Protein AF-A0A2S9FIR6-F1 (afdb_monomer_lite)

pLDDT: mean 95.96, std 3.15, range [80.75, 98.56]

Radius of gyration: 15.9 Å; chains: 1; bounding box: 33×32×44 Å

Structure (mmCIF, N/CA/C/O backbone):
data_AF-A0A2S9FIR6-F1
#
_entry.id   AF-A0A2S9FIR6-F1
#
loop_
_atom_site.group_PDB
_atom_site.id
_atom_site.type_symbol
_atom_site.label_atom_id
_atom_site.label_alt_id
_atom_site.label_comp_id
_atom_site.label_asym_id
_atom_site.label_entity_id
_atom_site.label_seq_id
_atom_site.pdbx_PDB_ins_code
_atom_site.Cartn_x
_atom_site.Cartn_y
_atom_site.Cartn_z
_atom_site.occupancy
_atom_site.B_iso_or_equiv
_atom_site.auth_seq_id
_atom_site.auth_comp_id
_atom_site.auth_asym_id
_atom_site.auth_atom_id
_atom_site.pdbx_PDB_model_num
ATOM 1 N N . MET A 1 1 ? 7.618 0.717 -17.662 1.00 80.75 1 MET A N 1
ATOM 2 C CA . MET A 1 1 ? 6.601 1.780 -17.837 1.00 80.75 1 MET A CA 1
ATOM 3 C C . MET A 1 1 ? 6.820 2.918 -16.847 1.00 80.75 1 MET A C 1
ATOM 5 O O . MET A 1 1 ? 6.984 4.041 -17.300 1.00 80.75 1 MET A O 1
ATOM 9 N N . VAL A 1 2 ? 6.923 2.640 -15.540 1.00 89.56 2 VAL A N 1
ATOM 10 C CA . VAL A 1 2 ? 7.124 3.670 -14.499 1.00 89.56 2 VAL A CA 1
ATOM 11 C C . VAL A 1 2 ? 8.380 4.515 -14.726 1.00 89.56 2 VAL A C 1
ATOM 13 O O . VAL A 1 2 ? 8.308 5.734 -14.651 1.00 89.56 2 VAL A O 1
ATOM 16 N N . ARG A 1 3 ? 9.503 3.911 -15.141 1.00 94.19 3 ARG A N 1
ATOM 17 C CA . ARG A 1 3 ? 10.736 4.660 -15.461 1.00 94.19 3 ARG A CA 1
ATOM 18 C C . ARG A 1 3 ? 10.532 5.794 -16.482 1.00 94.19 3 ARG A C 1
ATOM 20 O O . ARG A 1 3 ? 11.183 6.825 -16.384 1.00 94.19 3 ARG A O 1
ATOM 27 N N . ALA A 1 4 ? 9.623 5.631 -17.449 1.00 96.38 4 ALA A N 1
ATOM 28 C CA . ALA A 1 4 ? 9.327 6.676 -18.436 1.00 96.38 4 ALA A CA 1
ATOM 29 C C . ALA A 1 4 ? 8.532 7.856 -17.841 1.00 96.38 4 ALA A C 1
ATOM 31 O O . ALA A 1 4 ? 8.505 8.928 -18.432 1.00 96.38 4 ALA A O 1
ATOM 32 N N . GLN A 1 5 ? 7.900 7.654 -16.683 1.00 96.69 5 GLN A N 1
ATOM 33 C CA . GLN A 1 5 ? 7.108 8.642 -15.949 1.00 96.69 5 GLN A CA 1
ATOM 34 C C . GLN A 1 5 ? 7.931 9.399 -14.894 1.00 96.69 5 GLN A C 1
ATOM 36 O O . GLN A 1 5 ? 7.424 10.346 -14.297 1.00 96.69 5 GLN A O 1
ATOM 41 N N . ALA A 1 6 ? 9.183 8.994 -14.643 1.00 95.88 6 ALA A N 1
ATOM 42 C CA . ALA A 1 6 ? 9.998 9.516 -13.544 1.00 95.88 6 ALA A CA 1
ATOM 43 C C . ALA A 1 6 ? 10.235 11.032 -13.652 1.00 95.88 6 ALA A C 1
ATOM 45 O O . ALA A 1 6 ? 9.998 11.767 -12.700 1.00 95.88 6 ALA A O 1
ATOM 46 N N . ALA A 1 7 ? 10.620 11.526 -14.835 1.00 97.25 7 ALA A N 1
ATOM 47 C CA . ALA A 1 7 ? 10.893 12.951 -15.037 1.00 97.25 7 ALA A CA 1
ATOM 48 C C . ALA A 1 7 ? 9.653 13.836 -14.823 1.00 97.25 7 ALA A C 1
ATOM 50 O O . ALA A 1 7 ? 9.759 14.926 -14.267 1.00 97.25 7 ALA A O 1
ATOM 51 N N . GLU A 1 8 ? 8.480 13.370 -15.254 1.00 97.94 8 GLU A N 1
ATOM 52 C CA . GLU A 1 8 ? 7.220 14.085 -15.042 1.00 97.94 8 GLU A CA 1
ATOM 53 C C . GLU A 1 8 ? 6.776 14.004 -13.575 1.00 97.94 8 GLU A C 1
ATOM 55 O O . GLU A 1 8 ? 6.345 15.006 -13.010 1.00 97.94 8 GLU A O 1
ATOM 60 N N . SER A 1 9 ? 6.944 12.845 -12.929 1.00 97.44 9 SER A N 1
ATOM 61 C CA . SER A 1 9 ? 6.633 12.678 -11.502 1.00 97.44 9 SER A CA 1
ATOM 62 C C . SER A 1 9 ? 7.467 13.626 -10.634 1.00 97.44 9 SER A C 1
ATOM 64 O O . SER A 1 9 ? 6.937 14.294 -9.745 1.00 97.44 9 SER A O 1
ATOM 66 N N . GLU A 1 10 ? 8.759 13.752 -10.947 1.00 97.56 10 GLU A N 1
ATOM 67 C CA . GLU A 1 10 ? 9.675 14.686 -10.288 1.00 97.56 10 GLU A CA 1
ATOM 68 C C . GLU A 1 10 ? 9.209 16.142 -10.461 1.00 97.56 10 GLU A C 1
ATOM 70 O O . GLU A 1 10 ? 9.099 16.885 -9.485 1.00 97.56 10 GLU A O 1
ATOM 75 N N . GLN A 1 11 ? 8.855 16.547 -11.687 1.00 98.06 11 GLN A N 1
ATOM 76 C CA . GLN A 1 11 ? 8.339 17.895 -11.966 1.00 98.06 11 GLN A CA 1
ATOM 77 C C . GLN A 1 11 ? 7.031 18.184 -11.219 1.00 98.06 11 GLN A C 1
ATOM 79 O O . GLN A 1 11 ? 6.852 19.276 -10.674 1.00 98.06 11 GLN A O 1
ATOM 84 N N . ASN A 1 12 ? 6.133 17.200 -11.153 1.00 97.50 12 ASN A N 1
ATOM 85 C CA . ASN A 1 12 ? 4.847 17.317 -10.473 1.00 97.50 12 ASN A CA 1
ATOM 86 C C . ASN A 1 12 ? 4.974 17.265 -8.943 1.00 97.50 12 ASN A C 1
ATOM 88 O O . ASN A 1 12 ? 4.045 17.668 -8.240 1.00 97.50 12 ASN A O 1
ATOM 92 N N . ARG A 1 13 ? 6.111 16.783 -8.418 1.00 97.38 13 ARG A N 1
ATOM 93 C CA . ARG A 1 13 ? 6.320 16.448 -6.997 1.00 97.38 13 ARG A CA 1
ATOM 94 C C . ARG A 1 13 ? 5.280 15.453 -6.469 1.00 97.38 13 ARG A C 1
ATOM 96 O O . ARG A 1 13 ? 4.885 15.505 -5.306 1.00 97.38 13 ARG A O 1
ATOM 103 N N . THR A 1 14 ? 4.814 14.575 -7.350 1.00 96.38 14 THR A N 1
ATOM 104 C CA . THR A 1 14 ? 3.894 13.470 -7.071 1.00 96.38 14 THR A CA 1
ATOM 105 C C . THR A 1 14 ? 3.924 12.497 -8.248 1.00 96.38 14 THR A C 1
ATOM 107 O O . THR A 1 14 ? 4.252 12.900 -9.365 1.00 96.38 14 THR A O 1
ATOM 110 N N . LEU A 1 15 ? 3.580 11.227 -8.026 1.00 96.75 15 LEU A N 1
ATOM 111 C CA . LEU A 1 15 ? 3.516 10.245 -9.111 1.00 96.75 15 LEU A CA 1
ATOM 112 C C . LEU A 1 15 ? 2.521 10.683 -10.192 1.00 96.75 15 LEU A C 1
ATOM 114 O O . LEU A 1 15 ? 1.446 11.209 -9.888 1.00 96.75 15 LEU A O 1
ATOM 118 N N . THR A 1 16 ? 2.855 10.434 -11.460 1.00 98.00 16 THR A N 1
ATOM 119 C CA . THR A 1 16 ? 1.900 10.682 -12.547 1.00 98.00 16 THR A CA 1
ATOM 120 C C . THR A 1 16 ? 0.659 9.795 -12.395 1.00 98.00 16 THR A C 1
ATOM 122 O O . THR A 1 16 ? 0.767 8.654 -11.927 1.00 98.00 16 THR A O 1
ATOM 125 N N . PRO A 1 17 ? -0.520 10.250 -12.860 1.00 97.12 17 PRO A N 1
ATOM 126 C CA . PRO A 1 17 ? -1.715 9.411 -12.893 1.00 97.12 17 PRO A CA 1
ATOM 127 C C . PRO A 1 17 ? -1.472 8.075 -13.604 1.00 97.12 17 PRO A C 1
ATOM 129 O O . PRO A 1 17 ? -1.907 7.038 -13.126 1.00 97.12 17 PRO A O 1
ATOM 132 N N . ALA A 1 18 ? -0.694 8.068 -14.691 1.00 97.12 18 ALA A N 1
ATOM 133 C CA . ALA A 1 18 ? -0.366 6.842 -15.415 1.00 97.12 18 ALA A CA 1
ATOM 134 C C . ALA A 1 18 ? 0.439 5.835 -14.571 1.00 97.12 18 ALA A C 1
ATOM 136 O O . ALA A 1 18 ? 0.227 4.630 -14.695 1.00 97.12 18 ALA A O 1
ATOM 137 N N . ALA A 1 19 ? 1.349 6.300 -13.707 1.00 96.88 19 ALA A N 1
ATOM 138 C CA . ALA A 1 19 ? 2.074 5.424 -12.789 1.00 96.88 19 ALA A CA 1
ATOM 139 C C . ALA A 1 19 ? 1.150 4.848 -11.702 1.00 96.88 19 ALA A C 1
ATOM 141 O O . ALA A 1 19 ? 1.256 3.668 -11.379 1.00 96.88 19 ALA A O 1
ATOM 142 N N . VAL A 1 20 ? 0.212 5.644 -11.182 1.00 97.00 20 VAL A N 1
ATOM 143 C CA . VAL A 1 20 ? -0.778 5.179 -10.1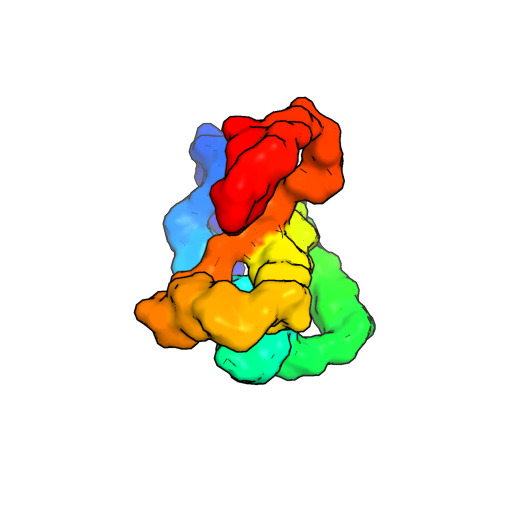95 1.00 97.00 20 VAL A CA 1
ATOM 144 C C . VAL A 1 20 ? -1.746 4.167 -10.818 1.00 97.00 20 VAL A C 1
ATOM 146 O O . VAL A 1 20 ? -1.951 3.090 -10.262 1.00 97.00 20 VAL A O 1
ATOM 149 N N . GLU A 1 21 ? -2.275 4.445 -12.009 1.00 97.06 21 GLU A N 1
ATOM 150 C CA . GLU A 1 21 ? -3.142 3.516 -12.747 1.00 97.06 21 GLU A CA 1
ATOM 151 C C . GLU A 1 21 ? -2.428 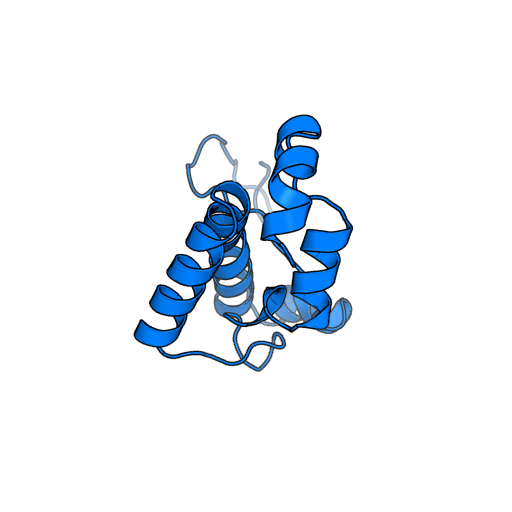2.203 -13.091 1.00 97.06 21 GLU A C 1
ATOM 153 O O . GLU A 1 21 ? -3.026 1.127 -13.065 1.00 97.06 21 GLU A O 1
ATOM 158 N N . ALA A 1 22 ? -1.122 2.252 -13.358 1.00 96.62 22 ALA A N 1
ATOM 159 C CA . ALA A 1 22 ? -0.319 1.050 -13.542 1.00 96.62 22 ALA A CA 1
ATOM 160 C C . ALA A 1 22 ? -0.283 0.165 -12.290 1.00 96.62 22 ALA A C 1
ATOM 162 O O . ALA A 1 22 ? -0.324 -1.060 -12.401 1.00 96.62 22 ALA A O 1
ATOM 163 N N . MET A 1 23 ? -0.209 0.762 -11.098 1.00 96.75 23 MET A N 1
ATOM 164 C CA . MET A 1 23 ? -0.236 0.008 -9.843 1.00 96.75 23 MET A CA 1
ATOM 165 C C . MET A 1 23 ? -1.587 -0.668 -9.625 1.00 96.75 23 MET A C 1
ATOM 167 O O . MET A 1 23 ? -1.626 -1.822 -9.207 1.00 96.75 23 MET A O 1
ATOM 171 N N . TRP A 1 24 ? -2.684 0.031 -9.920 1.00 97.44 24 TRP A N 1
ATOM 172 C CA . TRP A 1 24 ? -4.030 -0.527 -9.803 1.00 97.44 24 TRP A CA 1
ATOM 173 C C . TRP A 1 24 ? -4.271 -1.647 -10.809 1.00 97.44 24 TRP A C 1
ATOM 175 O O . TRP A 1 24 ? -4.618 -2.761 -10.427 1.00 97.44 24 TRP A O 1
ATOM 185 N N . SER A 1 25 ? -4.013 -1.384 -12.089 1.00 96.94 25 SER A N 1
ATOM 186 C CA 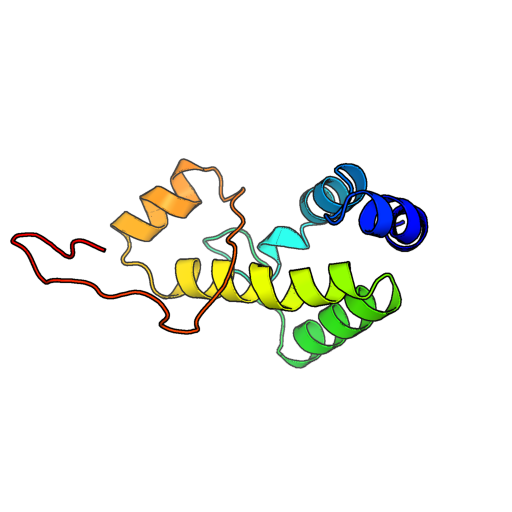. SER A 1 25 ? -4.250 -2.349 -13.170 1.00 96.94 25 SER A CA 1
ATOM 187 C C . SER A 1 25 ? -3.364 -3.597 -13.096 1.00 96.94 25 SER A C 1
ATOM 189 O O . SER A 1 25 ? -3.762 -4.648 -13.593 1.00 96.94 25 SER A O 1
ATOM 191 N N . SER A 1 26 ? -2.187 -3.512 -12.465 1.00 96.50 26 SER A N 1
ATOM 192 C CA . SER A 1 26 ? -1.317 -4.672 -12.215 1.00 96.50 26 SER A CA 1
ATOM 193 C C . SER A 1 26 ? -1.629 -5.422 -10.917 1.00 96.50 26 SER A C 1
ATOM 195 O O . SER A 1 26 ? -1.055 -6.483 -10.688 1.00 96.50 26 SER A O 1
ATOM 197 N N . GLY A 1 27 ? -2.497 -4.881 -10.054 1.00 96.56 27 GLY A N 1
ATOM 198 C CA . GLY A 1 27 ? -2.754 -5.408 -8.710 1.00 96.56 27 GLY A CA 1
ATOM 199 C C . GLY A 1 27 ? -1.657 -5.093 -7.685 1.00 96.56 27 GLY A C 1
ATOM 200 O O . GLY A 1 27 ? -1.791 -5.450 -6.517 1.00 96.56 27 GLY A O 1
ATOM 201 N N . LEU A 1 28 ? -0.589 -4.386 -8.073 1.00 97.06 28 LEU A N 1
ATOM 202 C CA . LEU A 1 28 ? 0.505 -4.026 -7.168 1.00 97.06 28 LEU A CA 1
ATOM 203 C C . LEU A 1 28 ? 0.028 -3.179 -5.980 1.00 97.06 28 LEU A C 1
ATOM 205 O O . LEU A 1 28 ? 0.555 -3.322 -4.880 1.00 97.06 28 LEU A O 1
ATOM 209 N N . MET A 1 29 ? -0.973 -2.316 -6.181 1.00 97.19 29 MET A N 1
ATOM 210 C CA . MET A 1 29 ? -1.457 -1.414 -5.129 1.00 97.19 29 MET A CA 1
ATOM 211 C C . MET A 1 29 ? -2.019 -2.154 -3.903 1.00 97.19 29 MET A C 1
ATOM 213 O O . MET A 1 29 ? -1.891 -1.657 -2.787 1.00 97.19 29 MET A O 1
ATOM 217 N N . SER A 1 30 ? -2.615 -3.334 -4.097 1.00 97.00 30 SER A N 1
ATOM 218 C CA . SER A 1 30 ? -3.188 -4.155 -3.023 1.00 97.00 30 SER A CA 1
ATOM 219 C C . SER A 1 30 ? -2.362 -5.399 -2.706 1.00 97.00 30 SER A C 1
ATOM 221 O O . SER A 1 30 ? -2.724 -6.132 -1.791 1.00 97.00 30 SER A O 1
ATOM 223 N N . ALA A 1 31 ? -1.262 -5.650 -3.424 1.00 96.94 31 ALA A N 1
ATOM 224 C CA . ALA A 1 31 ? -0.562 -6.935 -3.420 1.00 96.94 31 ALA A CA 1
ATOM 225 C C . ALA A 1 31 ? -0.215 -7.451 -2.014 1.00 96.94 31 ALA A C 1
ATOM 227 O O . ALA A 1 31 ? -0.296 -8.650 -1.762 1.00 96.94 31 ALA A O 1
ATOM 228 N N . PHE A 1 32 ? 0.143 -6.559 -1.089 1.00 96.69 32 PHE A N 1
ATOM 229 C CA . PHE A 1 32 ? 0.584 -6.945 0.255 1.00 96.69 32 PHE A CA 1
ATOM 230 C C . PHE A 1 32 ? -0.553 -7.056 1.270 1.00 96.69 32 PHE A C 1
ATOM 232 O O . PHE A 1 32 ? -0.308 -7.478 2.394 1.00 96.69 32 PHE A O 1
ATOM 239 N N . ASN A 1 33 ? -1.780 -6.687 0.905 1.00 97.75 33 ASN A N 1
ATOM 240 C CA . ASN A 1 33 ? -2.929 -6.838 1.788 1.00 97.75 33 ASN A CA 1
ATOM 241 C C . ASN A 1 33 ? -3.255 -8.331 2.020 1.00 97.75 33 ASN A C 1
ATOM 243 O O . ASN A 1 33 ? -2.884 -9.184 1.206 1.00 97.75 33 ASN A O 1
ATOM 247 N N . PRO A 1 34 ? -4.008 -8.659 3.084 1.00 97.75 34 PRO A N 1
ATOM 248 C CA . PRO A 1 34 ? -4.634 -9.970 3.222 1.00 97.75 34 PRO A CA 1
ATOM 249 C C . PRO A 1 34 ? -5.547 -10.297 2.033 1.00 97.75 34 PRO A C 1
ATOM 251 O O . PRO A 1 34 ? -6.104 -9.388 1.403 1.00 97.75 34 PRO A O 1
ATOM 254 N N . VAL A 1 35 ? -5.795 -11.586 1.774 1.00 97.94 35 VAL A N 1
ATOM 255 C CA . VAL A 1 35 ? -6.688 -12.025 0.677 1.00 97.94 35 VAL A CA 1
ATOM 256 C C . VAL A 1 35 ? -8.085 -11.405 0.803 1.00 97.94 35 VAL A C 1
ATOM 258 O O . VAL A 1 35 ? -8.672 -10.979 -0.192 1.00 97.94 35 VAL A O 1
ATOM 261 N N . ALA A 1 36 ? -8.603 -11.272 2.029 1.00 97.50 36 ALA A N 1
ATOM 262 C CA . ALA A 1 36 ? -9.900 -10.641 2.290 1.00 97.50 36 ALA A CA 1
ATOM 263 C C . ALA A 1 36 ? -9.974 -9.175 1.807 1.00 97.50 36 ALA A C 1
ATOM 265 O O . ALA A 1 36 ? -11.048 -8.703 1.435 1.00 97.50 36 ALA A O 1
ATOM 266 N N . ALA A 1 37 ? -8.838 -8.470 1.771 1.00 97.94 37 ALA A N 1
ATOM 267 C CA . ALA A 1 37 ? -8.698 -7.094 1.290 1.00 97.94 37 ALA A CA 1
ATOM 268 C C . ALA A 1 37 ? -8.116 -7.017 -0.138 1.00 97.94 37 ALA A C 1
ATOM 270 O O . ALA A 1 37 ? -7.591 -5.979 -0.543 1.00 97.94 37 ALA A O 1
ATOM 271 N N . GLY A 1 38 ? -8.205 -8.107 -0.909 1.00 96.62 38 GLY A N 1
ATOM 272 C CA . GLY A 1 38 ? -7.823 -8.141 -2.323 1.00 96.62 38 GLY A CA 1
ATOM 273 C C . GLY A 1 38 ? -6.316 -8.202 -2.588 1.00 96.62 38 GLY A C 1
ATOM 274 O O . GLY A 1 38 ? -5.886 -7.821 -3.678 1.00 96.62 38 GLY A O 1
ATOM 275 N N . GLY A 1 39 ? -5.516 -8.630 -1.609 1.00 97.38 39 GLY A N 1
ATOM 276 C CA . GLY A 1 39 ? -4.090 -8.885 -1.807 1.00 97.38 39 GLY A CA 1
ATOM 277 C C . GLY A 1 39 ? -3.766 -10.345 -2.112 1.00 97.38 39 GLY A C 1
ATOM 278 O O . GLY A 1 39 ? -4.659 -11.175 -2.295 1.00 97.38 39 GLY A O 1
ATOM 279 N N . VAL A 1 40 ? -2.467 -10.641 -2.201 1.00 97.25 40 VAL A N 1
ATOM 280 C CA . VAL A 1 40 ? -1.949 -11.964 -2.595 1.00 97.25 40 VAL A CA 1
ATOM 281 C C . VAL A 1 40 ? -1.062 -12.614 -1.533 1.00 97.25 40 VAL A C 1
ATOM 283 O O . VAL A 1 40 ? -0.548 -13.700 -1.775 1.00 97.25 40 VAL A O 1
ATOM 286 N N . GLU A 1 41 ? -0.899 -11.964 -0.374 1.00 95.56 41 GLU A N 1
ATOM 287 C CA . GLU A 1 41 ? -0.130 -12.464 0.779 1.00 95.56 41 GLU A CA 1
ATOM 288 C C . GLU A 1 41 ? 1.264 -13.007 0.396 1.00 95.56 41 GLU A C 1
ATOM 290 O O . GLU A 1 41 ? 1.574 -14.174 0.657 1.00 95.56 41 GLU A O 1
ATOM 295 N N . PRO A 1 42 ? 2.122 -12.184 -0.244 1.00 96.44 42 PRO A N 1
ATOM 296 C CA . PRO A 1 42 ? 3.435 -12.635 -0.679 1.00 96.44 42 PRO A CA 1
ATOM 297 C C . PRO A 1 42 ? 4.322 -13.006 0.508 1.00 96.44 42 PRO A C 1
ATOM 299 O O . PRO A 1 42 ? 4.195 -12.491 1.623 1.00 96.44 42 PRO A O 1
ATOM 302 N N . THR A 1 43 ? 5.294 -13.869 0.246 1.00 97.12 43 THR A N 1
ATOM 303 C CA . THR A 1 43 ? 6.357 -14.156 1.200 1.00 97.12 43 THR A CA 1
ATOM 304 C C . THR A 1 43 ? 7.229 -12.920 1.427 1.00 97.12 43 THR A C 1
ATOM 306 O O . THR A 1 43 ? 7.349 -12.036 0.578 1.00 97.12 43 THR A O 1
ATOM 309 N N . PHE A 1 44 ? 7.903 -12.861 2.576 1.00 95.69 44 PHE A N 1
ATOM 310 C CA . PHE A 1 44 ? 8.781 -11.734 2.888 1.00 95.69 44 PHE A CA 1
ATOM 311 C C . PHE A 1 44 ? 9.883 -11.491 1.829 1.00 95.69 44 PHE A C 1
ATOM 313 O O . PHE A 1 44 ? 10.085 -10.334 1.465 1.00 95.69 44 PHE A O 1
ATOM 320 N N . PRO A 1 45 ? 10.564 -12.517 1.269 1.00 98.12 45 PRO A N 1
ATOM 321 C CA . PRO A 1 45 ? 11.487 -12.310 0.151 1.00 98.12 45 PRO A CA 1
ATOM 322 C C . PRO A 1 45 ? 10.833 -11.656 -1.074 1.00 98.12 45 PRO A C 1
ATOM 324 O O . PRO A 1 45 ? 11.380 -10.688 -1.592 1.00 98.12 45 PRO A O 1
ATOM 327 N N . GLU A 1 46 ? 9.646 -12.111 -1.487 1.00 97.44 46 GLU A N 1
ATOM 328 C CA . GLU A 1 46 ? 8.912 -11.530 -2.623 1.00 97.44 46 GLU A CA 1
ATOM 329 C C . GLU A 1 46 ? 8.537 -10.063 -2.365 1.00 97.44 46 GLU A C 1
ATOM 331 O O . GLU A 1 46 ? 8.607 -9.235 -3.275 1.00 97.44 46 GLU A O 1
ATOM 336 N N . MET A 1 47 ? 8.199 -9.707 -1.119 1.00 96.19 47 MET A N 1
ATOM 337 C CA . MET A 1 47 ? 7.969 -8.309 -0.736 1.00 96.19 47 MET A CA 1
ATOM 338 C C . MET A 1 47 ? 9.229 -7.454 -0.918 1.00 96.19 47 MET A C 1
ATOM 340 O O . MET A 1 47 ? 9.164 -6.372 -1.505 1.00 96.19 47 MET A O 1
ATOM 344 N N . ILE A 1 48 ? 10.381 -7.939 -0.438 1.00 96.94 48 ILE A N 1
ATOM 345 C CA . ILE A 1 48 ? 11.666 -7.236 -0.565 1.00 96.94 48 ILE A CA 1
ATOM 346 C C . ILE A 1 48 ? 12.055 -7.071 -2.037 1.00 96.94 48 ILE A C 1
ATOM 348 O O . ILE A 1 48 ? 12.408 -5.967 -2.451 1.00 96.94 48 ILE A O 1
ATOM 352 N N . GLU A 1 49 ? 11.961 -8.135 -2.834 1.00 98.06 49 GLU A N 1
ATOM 353 C CA . GLU A 1 49 ? 12.254 -8.098 -4.271 1.00 98.06 49 GLU A CA 1
ATOM 354 C C . GLU A 1 49 ? 11.336 -7.117 -5.008 1.00 98.06 49 GLU A C 1
ATOM 356 O O . GLU A 1 49 ? 11.807 -6.320 -5.820 1.00 98.06 49 GLU A O 1
ATOM 361 N N . THR A 1 50 ? 10.047 -7.092 -4.656 1.00 97.19 50 THR A N 1
ATOM 362 C CA . THR A 1 50 ? 9.084 -6.131 -5.206 1.00 97.19 50 THR A CA 1
ATOM 363 C C . THR A 1 50 ? 9.510 -4.691 -4.918 1.00 97.19 50 THR A C 1
ATOM 365 O O . THR A 1 50 ? 9.568 -3.879 -5.840 1.00 97.19 50 THR A O 1
ATOM 368 N N . TRP A 1 51 ? 9.867 -4.351 -3.674 1.00 97.06 51 TRP A N 1
ATOM 369 C CA . TRP A 1 51 ? 10.327 -2.995 -3.346 1.00 97.06 51 TRP A CA 1
ATOM 370 C C . TRP A 1 51 ? 11.634 -2.616 -4.041 1.00 97.06 51 TRP A C 1
ATOM 372 O O . TRP A 1 51 ? 11.771 -1.471 -4.478 1.00 97.06 51 TRP A O 1
ATOM 382 N N . ILE A 1 52 ? 12.579 -3.553 -4.170 1.00 97.44 52 ILE A N 1
ATOM 383 C CA . ILE A 1 52 ? 13.823 -3.331 -4.917 1.00 97.44 52 ILE A CA 1
ATOM 384 C C . ILE A 1 52 ? 13.499 -2.991 -6.374 1.00 97.44 52 ILE A C 1
ATOM 386 O O . ILE A 1 52 ? 13.999 -1.991 -6.890 1.00 97.44 52 ILE A O 1
ATOM 390 N N . GLU A 1 53 ? 12.622 -3.760 -7.021 1.00 97.00 53 GLU A N 1
ATOM 391 C CA . GLU A 1 53 ? 12.239 -3.508 -8.412 1.00 97.00 53 GLU A CA 1
ATOM 392 C C . GLU A 1 53 ? 11.451 -2.208 -8.597 1.00 97.00 53 GLU A C 1
ATOM 394 O O . GLU A 1 53 ? 11.617 -1.506 -9.600 1.00 97.00 53 GLU A O 1
ATOM 399 N N . MET A 1 54 ? 10.620 -1.830 -7.624 1.00 97.56 54 MET A N 1
ATOM 400 C CA . MET A 1 54 ? 9.974 -0.518 -7.623 1.00 97.56 54 MET A CA 1
ATOM 401 C C . MET A 1 54 ? 11.023 0.601 -7.559 1.00 97.56 54 MET A C 1
ATOM 403 O O . MET A 1 54 ? 11.040 1.481 -8.422 1.00 97.56 54 MET A O 1
ATOM 407 N N . ALA A 1 55 ? 11.945 0.536 -6.595 1.00 97.44 55 ALA A N 1
ATOM 408 C CA . ALA A 1 55 ? 12.989 1.543 -6.406 1.00 97.44 55 ALA A CA 1
ATOM 409 C C . ALA A 1 55 ? 13.960 1.635 -7.598 1.00 97.44 55 ALA A C 1
ATOM 411 O O . ALA A 1 55 ? 14.450 2.719 -7.916 1.00 97.44 55 ALA A O 1
ATOM 412 N N . TRP A 1 56 ? 14.217 0.522 -8.293 1.00 96.94 56 TRP A N 1
ATOM 413 C CA . TRP A 1 56 ? 15.059 0.495 -9.491 1.00 96.94 56 TRP A CA 1
ATOM 414 C C . TRP A 1 56 ? 14.424 1.197 -10.699 1.00 96.94 56 TRP A C 1
ATOM 416 O O . TRP A 1 56 ? 15.116 1.652 -11.621 1.00 96.94 56 TRP A O 1
ATOM 426 N N . GLN A 1 57 ? 13.094 1.272 -10.737 1.00 95.88 57 GLN A N 1
ATOM 427 C CA . GLN A 1 57 ? 12.375 1.994 -11.782 1.00 95.88 57 GLN A CA 1
ATOM 428 C C . GLN A 1 57 ? 12.320 3.492 -11.508 1.00 95.88 57 GLN A C 1
ATOM 430 O O . GLN A 1 57 ? 12.541 4.265 -12.442 1.00 95.88 57 GLN A O 1
ATOM 435 N N . ASP A 1 58 ? 12.027 3.869 -10.266 1.00 97.31 58 ASP A N 1
ATOM 436 C CA . ASP A 1 58 ? 12.004 5.244 -9.784 1.00 97.31 58 ASP A CA 1
ATOM 437 C C . ASP A 1 58 ? 12.062 5.268 -8.244 1.00 97.31 58 ASP A C 1
ATOM 439 O O . ASP A 1 58 ? 11.389 4.486 -7.569 1.00 97.31 58 ASP A O 1
ATOM 443 N N . GLY A 1 59 ? 12.852 6.180 -7.673 1.00 96.25 59 GLY A N 1
ATOM 444 C CA . GLY A 1 59 ? 13.042 6.248 -6.222 1.00 96.25 59 GLY A CA 1
ATOM 445 C C . GLY A 1 59 ? 11.768 6.634 -5.465 1.00 96.25 59 GLY A C 1
ATOM 446 O O . GLY A 1 59 ? 11.481 6.063 -4.412 1.00 96.25 59 GLY A O 1
ATOM 447 N N . SER A 1 60 ? 10.972 7.560 -6.012 1.00 95.69 60 SER A N 1
ATOM 448 C CA . SER A 1 60 ? 9.709 7.985 -5.397 1.00 95.69 60 SER A CA 1
ATOM 449 C C . SER A 1 60 ? 8.654 6.880 -5.468 1.00 95.69 60 SER A C 1
ATOM 451 O O . SER A 1 60 ? 7.926 6.656 -4.502 1.00 95.69 60 SER A O 1
ATOM 453 N N . PHE A 1 61 ? 8.641 6.111 -6.557 1.00 97.06 61 PHE A N 1
ATOM 454 C CA . PHE A 1 61 ? 7.809 4.924 -6.700 1.00 97.06 61 PHE A CA 1
ATOM 455 C C . PHE A 1 61 ? 8.174 3.841 -5.679 1.00 97.06 61 PHE A C 1
ATOM 457 O O . PHE A 1 61 ? 7.290 3.331 -4.992 1.00 97.06 61 PHE A O 1
ATOM 464 N N . GLY A 1 62 ? 9.467 3.546 -5.503 1.00 96.69 62 GLY A N 1
ATOM 465 C CA . GLY A 1 62 ? 9.941 2.665 -4.430 1.00 96.69 62 GLY A CA 1
ATOM 466 C C . GLY A 1 62 ? 9.507 3.138 -3.039 1.00 96.69 62 GLY A C 1
ATOM 467 O O . GLY A 1 62 ? 9.046 2.337 -2.225 1.00 96.69 62 GLY A O 1
ATOM 468 N N . TRP A 1 63 ? 9.572 4.448 -2.784 1.00 95.69 63 TRP A N 1
ATOM 469 C CA . TRP A 1 63 ? 9.120 5.037 -1.522 1.00 95.69 63 TRP A CA 1
ATOM 470 C C . TRP A 1 63 ? 7.608 4.899 -1.303 1.00 95.69 63 TRP A C 1
ATOM 472 O O . TRP A 1 63 ? 7.187 4.537 -0.206 1.00 95.69 63 TRP A O 1
ATOM 482 N N . VAL A 1 64 ? 6.786 5.106 -2.339 1.00 94.88 64 VAL A N 1
ATOM 483 C CA . VAL A 1 64 ? 5.340 4.814 -2.293 1.00 94.88 64 VAL A CA 1
ATOM 484 C C . VAL A 1 64 ? 5.094 3.341 -1.966 1.00 94.88 64 VAL A C 1
ATOM 486 O O . VAL A 1 64 ? 4.200 3.031 -1.183 1.00 94.88 64 VAL A O 1
ATOM 489 N N . GLY A 1 65 ? 5.935 2.438 -2.478 1.00 94.19 65 GLY A N 1
ATOM 490 C CA . GLY A 1 65 ? 5.940 1.026 -2.103 1.00 94.19 65 GLY A CA 1
ATOM 491 C C . GLY A 1 65 ? 5.998 0.802 -0.592 1.00 94.19 65 GLY A C 1
ATOM 492 O O . GLY A 1 65 ? 5.229 0.006 -0.062 1.00 94.19 65 GLY A O 1
ATOM 493 N N . ILE A 1 66 ? 6.885 1.505 0.111 1.00 91.81 66 ILE A N 1
ATOM 494 C CA . ILE A 1 66 ? 7.074 1.358 1.564 1.00 91.81 66 ILE A CA 1
ATOM 495 C C . ILE A 1 66 ? 6.031 2.159 2.356 1.00 91.81 66 ILE A C 1
ATOM 497 O O . ILE A 1 66 ? 5.628 1.744 3.440 1.00 91.81 66 ILE A O 1
ATOM 501 N N . ALA A 1 67 ? 5.580 3.302 1.842 1.00 93.88 67 ALA A N 1
ATOM 502 C CA . ALA A 1 67 ? 4.634 4.159 2.548 1.00 93.88 67 ALA A CA 1
ATOM 503 C C . ALA A 1 67 ? 3.188 3.650 2.454 1.00 93.88 67 ALA A C 1
ATOM 505 O O . ALA A 1 67 ? 2.463 3.700 3.448 1.00 93.88 67 ALA A O 1
ATOM 506 N N . ASN A 1 68 ? 2.754 3.165 1.288 1.00 95.44 68 ASN A N 1
ATOM 507 C CA . ASN A 1 68 ? 1.347 2.850 1.045 1.00 95.44 68 ASN A CA 1
ATOM 508 C C . ASN A 1 68 ? 1.001 1.383 1.302 1.00 95.44 68 ASN A C 1
ATOM 510 O O . ASN A 1 68 ? 0.036 1.110 2.014 1.00 95.44 68 ASN A O 1
ATOM 514 N N . LEU A 1 69 ? 1.785 0.445 0.758 1.00 95.56 69 LEU A N 1
ATOM 515 C CA . LEU A 1 69 ? 1.441 -0.983 0.781 1.00 95.56 69 LEU A CA 1
ATOM 516 C C . LEU A 1 69 ? 1.434 -1.540 2.222 1.00 95.56 69 LEU A C 1
ATOM 518 O O . LEU A 1 69 ? 0.449 -2.168 2.607 1.00 95.56 69 LEU A O 1
ATOM 522 N N . PRO A 1 70 ? 2.441 -1.269 3.083 1.00 94.31 70 PRO A N 1
ATOM 523 C CA . PRO A 1 70 ? 2.367 -1.632 4.500 1.00 94.31 70 PRO A CA 1
ATOM 524 C C . PRO A 1 70 ? 1.227 -0.958 5.260 1.00 94.31 70 PRO A C 1
ATOM 526 O O . PRO A 1 70 ? 0.705 -1.536 6.209 1.00 94.31 70 PRO A O 1
ATOM 529 N N . SER A 1 71 ? 0.839 0.258 4.873 1.00 96.06 71 SER A N 1
ATOM 530 C CA . SER A 1 71 ? -0.201 1.013 5.578 1.00 96.06 71 SER A CA 1
ATOM 531 C C . SER A 1 71 ? -1.585 0.445 5.315 1.00 96.06 71 SER A C 1
ATOM 533 O O . SER A 1 71 ? -2.343 0.231 6.261 1.00 96.06 71 SER A O 1
ATOM 535 N N . SER A 1 72 ? -1.895 0.127 4.054 1.00 96.75 72 SER A N 1
ATOM 536 C CA . SER A 1 72 ? -3.123 -0.593 3.720 1.00 96.75 72 SER A CA 1
ATOM 537 C C . SER A 1 72 ? -3.130 -1.989 4.338 1.00 96.75 72 SER A C 1
ATOM 539 O O . SER A 1 72 ? -4.150 -2.378 4.899 1.00 96.75 72 SER A O 1
ATOM 541 N N . PHE A 1 73 ? -1.996 -2.701 4.330 1.00 96.00 73 PHE A N 1
ATOM 542 C CA . PHE A 1 73 ? -1.868 -4.004 4.986 1.00 96.00 73 PHE A CA 1
ATOM 543 C C . PHE A 1 73 ? -2.169 -3.912 6.487 1.00 96.00 73 PHE A C 1
ATOM 545 O O . PHE A 1 73 ? -2.958 -4.701 7.007 1.00 96.00 73 PHE A O 1
ATOM 552 N N . ALA A 1 74 ? -1.583 -2.935 7.184 1.00 96.00 74 ALA A N 1
ATOM 553 C CA . ALA A 1 74 ? -1.785 -2.750 8.616 1.00 96.00 74 ALA A CA 1
ATOM 554 C C . ALA A 1 74 ? -3.252 -2.436 8.934 1.00 96.00 74 ALA A C 1
ATOM 556 O O . ALA A 1 74 ? -3.832 -3.053 9.824 1.00 96.00 74 ALA A O 1
ATOM 557 N N . ALA A 1 75 ? -3.882 -1.534 8.179 1.00 96.94 75 ALA A N 1
ATOM 558 C CA . ALA A 1 75 ? -5.301 -1.243 8.352 1.00 96.94 75 ALA A CA 1
ATOM 559 C C . ALA A 1 75 ? -6.182 -2.470 8.070 1.00 96.94 75 ALA A C 1
ATOM 561 O O . ALA A 1 75 ? -7.055 -2.787 8.871 1.00 96.94 75 ALA A O 1
ATOM 562 N N . ALA A 1 76 ? -5.917 -3.200 6.984 1.00 97.31 76 ALA A N 1
ATOM 563 C CA . ALA A 1 76 ? -6.654 -4.412 6.625 1.00 97.31 76 ALA A CA 1
ATOM 564 C C . ALA A 1 76 ? -6.496 -5.542 7.655 1.00 97.31 76 ALA A C 1
ATOM 566 O O . ALA A 1 76 ? -7.368 -6.396 7.764 1.00 97.31 76 ALA A O 1
ATOM 567 N N . THR A 1 77 ? -5.385 -5.563 8.391 1.00 97.31 77 THR A N 1
ATOM 568 C CA . THR A 1 77 ? -5.075 -6.620 9.363 1.00 97.31 77 THR A CA 1
ATOM 569 C C . THR A 1 77 ? -5.595 -6.300 10.762 1.00 97.31 77 THR A C 1
ATOM 571 O O . THR A 1 77 ? -5.990 -7.208 11.489 1.00 97.31 77 THR A O 1
ATOM 574 N N . TYR A 1 78 ? -5.556 -5.027 11.169 1.00 97.00 78 TYR A N 1
ATOM 575 C CA . TYR A 1 78 ? -5.766 -4.639 12.568 1.00 97.00 78 TYR A CA 1
ATOM 576 C C . TYR A 1 78 ? -7.080 -3.909 12.845 1.00 97.00 78 TYR A C 1
ATOM 578 O O . TYR A 1 78 ? -7.428 -3.740 14.016 1.00 97.00 78 TYR A O 1
ATOM 586 N N . LEU A 1 79 ? -7.813 -3.464 11.820 1.00 97.75 79 LEU A N 1
ATOM 587 C CA . LEU A 1 79 ? -9.158 -2.935 12.038 1.00 97.75 79 LEU A CA 1
ATOM 588 C C . LEU A 1 79 ? -10.094 -4.053 12.538 1.00 97.75 79 LEU A C 1
ATOM 590 O O . LEU A 1 79 ? -10.017 -5.174 12.036 1.00 97.75 79 LEU A O 1
ATOM 594 N N . PRO A 1 80 ? -11.002 -3.763 13.490 1.00 97.75 80 PRO A N 1
ATOM 595 C CA . PRO A 1 80 ? -12.118 -4.657 13.798 1.00 97.75 80 PRO A CA 1
ATOM 596 C C . PRO A 1 80 ? -12.992 -4.902 12.561 1.00 97.75 80 PRO A C 1
ATOM 598 O O . PRO A 1 80 ? -13.025 -4.052 11.672 1.00 97.75 80 PRO A O 1
ATOM 601 N N . ASP A 1 81 ? -13.757 -5.997 12.545 1.00 98.19 81 ASP A N 1
ATOM 602 C CA . ASP A 1 81 ? -14.587 -6.416 11.401 1.00 98.19 81 ASP A CA 1
ATOM 603 C C . ASP A 1 81 ? -15.451 -5.286 10.817 1.00 98.19 81 ASP A C 1
ATOM 605 O O . ASP A 1 81 ? -15.456 -5.085 9.603 1.00 98.19 81 ASP A O 1
ATOM 609 N N . ASP A 1 82 ? -16.123 -4.499 11.665 1.00 98.19 82 ASP A N 1
ATOM 610 C CA . ASP A 1 82 ? -16.952 -3.372 11.215 1.00 98.19 82 ASP A CA 1
ATOM 611 C C . ASP A 1 82 ? -16.115 -2.294 10.504 1.00 98.19 82 ASP A C 1
ATOM 613 O O . ASP A 1 82 ? -16.501 -1.797 9.446 1.00 98.19 82 ASP A O 1
ATOM 617 N N . GLY A 1 83 ? -14.930 -1.977 11.037 1.00 98.00 83 GLY A N 1
ATOM 618 C CA . GLY A 1 83 ? -14.004 -1.019 10.429 1.00 98.00 83 GLY A CA 1
ATOM 619 C C . GLY A 1 83 ? -13.362 -1.556 9.149 1.00 98.00 83 GLY A C 1
ATOM 620 O O . GLY A 1 83 ? -13.191 -0.818 8.180 1.00 98.00 83 GLY A O 1
ATOM 621 N N . PHE A 1 84 ? -13.049 -2.853 9.102 1.00 98.56 84 PHE A N 1
ATOM 622 C CA . PHE A 1 84 ? -12.593 -3.514 7.884 1.00 98.56 84 PHE A CA 1
ATOM 623 C C . PHE A 1 84 ? -13.669 -3.455 6.793 1.00 98.56 84 PHE A C 1
ATOM 625 O O . PHE A 1 84 ? -13.375 -3.110 5.647 1.00 98.56 84 PHE A O 1
ATOM 632 N N . ALA A 1 85 ? -14.920 -3.767 7.139 1.00 98.44 85 ALA A N 1
ATOM 633 C CA . ALA A 1 85 ? -16.036 -3.736 6.208 1.00 98.44 85 ALA A CA 1
ATOM 634 C C . ALA A 1 85 ? -16.285 -2.317 5.678 1.00 98.44 85 ALA A C 1
ATOM 636 O O . ALA A 1 85 ? -16.460 -2.148 4.470 1.00 98.44 85 ALA A O 1
ATOM 637 N N . GLU A 1 86 ? -16.242 -1.309 6.555 1.00 98.44 86 GLU A N 1
ATOM 638 C CA . GLU A 1 86 ? -16.386 0.106 6.200 1.00 98.44 86 GLU A CA 1
ATOM 639 C C . GLU A 1 86 ? -15.281 0.580 5.250 1.00 98.44 86 GLU A C 1
ATOM 641 O O . GLU A 1 86 ? -15.562 1.203 4.226 1.00 98.44 86 GLU A O 1
ATOM 646 N N . VAL A 1 87 ? -14.020 0.280 5.564 1.00 98.19 87 VAL A N 1
ATOM 647 C CA . VAL A 1 87 ? -12.887 0.780 4.781 1.00 98.19 87 VAL A CA 1
ATOM 648 C C . VAL A 1 87 ? -12.714 -0.025 3.499 1.00 98.19 87 VAL A C 1
ATOM 650 O O . VAL A 1 87 ? -12.648 0.566 2.430 1.00 98.19 87 VAL A O 1
ATOM 653 N N . PHE A 1 88 ? -12.665 -1.354 3.565 1.00 98.38 88 PHE A N 1
ATOM 654 C CA . PHE A 1 88 ? -12.274 -2.201 2.435 1.00 98.38 88 PHE A CA 1
ATOM 655 C C . PHE A 1 88 ? -13.476 -2.732 1.650 1.00 98.38 88 PHE A C 1
ATOM 657 O O . PHE A 1 88 ? -13.635 -2.407 0.471 1.00 98.38 88 PHE A O 1
ATOM 664 N N . THR A 1 89 ? -14.356 -3.509 2.290 1.00 97.62 89 THR A N 1
ATOM 665 C CA . THR A 1 89 ? -15.432 -4.224 1.573 1.00 97.62 89 THR A CA 1
ATOM 666 C C . THR A 1 89 ? -16.440 -3.264 0.937 1.00 97.62 89 THR A C 1
ATOM 668 O O . THR A 1 89 ? -16.812 -3.447 -0.223 1.00 97.62 89 THR A O 1
ATOM 671 N N . ALA A 1 90 ? -16.832 -2.197 1.640 1.00 98.19 90 ALA A N 1
ATOM 672 C CA . ALA A 1 90 ? -17.735 -1.171 1.114 1.00 98.19 90 ALA A CA 1
ATOM 673 C C . ALA A 1 90 ? -17.147 -0.402 -0.085 1.00 98.19 90 ALA A C 1
ATOM 675 O O . ALA A 1 90 ? -17.897 0.176 -0.870 1.00 98.19 90 ALA A O 1
ATOM 676 N N . ASN A 1 91 ? -15.823 -0.441 -0.260 1.00 97.75 91 ASN A N 1
ATOM 677 C CA . ASN A 1 91 ? -15.091 0.219 -1.342 1.00 97.75 91 ASN A CA 1
ATOM 678 C C . ASN A 1 91 ? -14.517 -0.784 -2.359 1.00 97.75 91 ASN A C 1
ATOM 680 O O . ASN A 1 91 ? -13.531 -0.492 -3.036 1.00 97.75 91 ASN A O 1
ATOM 684 N N . ALA A 1 92 ? -15.114 -1.979 -2.464 1.00 97.31 92 ALA A N 1
ATOM 685 C CA . ALA A 1 92 ? -14.710 -3.039 -3.394 1.00 97.31 92 ALA A CA 1
ATOM 686 C C . ALA A 1 92 ? -13.212 -3.404 -3.312 1.00 97.31 92 ALA A C 1
ATOM 688 O O . ALA A 1 92 ? -12.607 -3.787 -4.313 1.00 97.31 92 ALA A O 1
ATOM 689 N N . ASN A 1 93 ? -12.607 -3.251 -2.128 1.00 97.19 93 ASN A N 1
ATOM 690 C CA . ASN A 1 93 ? -11.173 -3.407 -1.868 1.00 97.19 93 ASN A CA 1
ATOM 691 C C . ASN A 1 93 ? -10.253 -2.501 -2.719 1.00 97.19 93 ASN A C 1
ATOM 693 O O . ASN A 1 93 ? -9.035 -2.670 -2.707 1.00 97.19 93 ASN A O 1
ATOM 697 N N . HIS A 1 94 ? -10.796 -1.500 -3.417 1.00 97.25 94 HIS A N 1
ATOM 698 C CA . HIS A 1 94 ? -10.037 -0.542 -4.220 1.00 97.25 94 HIS A CA 1
ATOM 699 C C . HIS A 1 94 ? -9.603 0.658 -3.358 1.00 97.25 94 HIS A C 1
ATOM 701 O O . HIS A 1 94 ? -10.037 1.797 -3.549 1.00 97.25 94 HIS A O 1
ATOM 707 N N . VAL A 1 95 ? -8.765 0.381 -2.355 1.00 96.38 95 VAL A N 1
ATOM 708 C CA . VAL A 1 95 ? -8.352 1.344 -1.322 1.00 96.38 95 VAL A CA 1
ATOM 709 C C . VAL A 1 95 ? -6.835 1.385 -1.198 1.00 96.38 95 VAL A C 1
ATOM 711 O O . VAL A 1 95 ? -6.177 0.350 -1.132 1.00 96.38 95 VAL A O 1
ATOM 714 N N . THR A 1 96 ? -6.276 2.593 -1.156 1.00 95.50 96 THR A N 1
ATOM 715 C CA . THR A 1 96 ? -4.877 2.839 -0.783 1.00 95.50 96 THR A CA 1
ATOM 716 C C . THR A 1 96 ? -4.842 3.723 0.458 1.00 95.50 96 THR A C 1
ATOM 718 O O . THR A 1 96 ? -5.819 4.403 0.772 1.00 95.50 96 THR A O 1
ATOM 721 N N . MET A 1 97 ? -3.723 3.722 1.173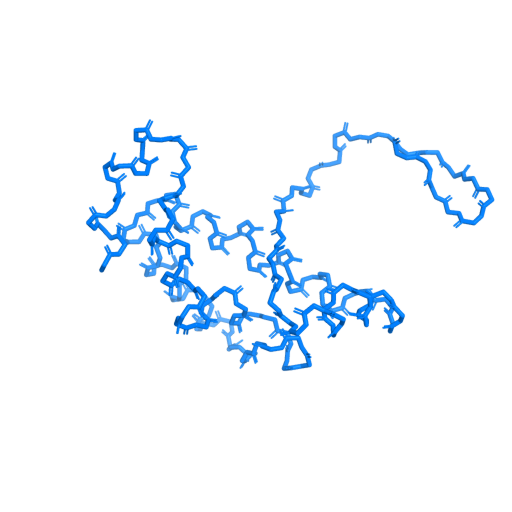 1.00 95.25 97 MET A N 1
ATOM 722 C CA . MET A 1 97 ? -3.574 4.471 2.414 1.00 95.25 97 MET A CA 1
ATOM 723 C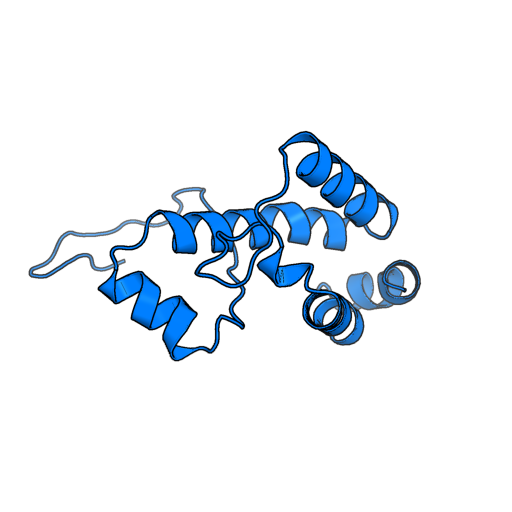 C . MET A 1 97 ? -2.207 5.134 2.462 1.00 95.25 97 MET A C 1
ATOM 725 O O . MET A 1 97 ? -1.199 4.482 2.224 1.00 95.25 97 MET A O 1
ATOM 729 N N . GLY A 1 98 ? -2.164 6.425 2.788 1.00 92.00 98 GLY A N 1
ATOM 730 C CA . GLY A 1 98 ? -0.906 7.096 3.098 1.00 92.00 98 GLY A CA 1
ATOM 731 C C . GLY A 1 98 ? -0.467 6.768 4.524 1.00 92.00 98 GLY A C 1
ATOM 732 O O . GLY A 1 98 ? -1.232 6.981 5.463 1.00 92.00 98 GLY A O 1
ATOM 733 N N . GLY A 1 99 ? 0.756 6.268 4.690 1.00 85.75 99 GLY A N 1
ATOM 734 C CA . GLY A 1 99 ? 1.340 5.972 5.997 1.00 85.75 99 GLY A CA 1
ATOM 735 C C . GLY A 1 99 ? 2.293 7.044 6.494 1.00 85.75 99 GLY A C 1
ATOM 736 O O . GLY A 1 99 ? 3.307 7.320 5.856 1.00 85.75 99 GLY A O 1
ATOM 737 N N . GLN A 1 100 ? 2.026 7.587 7.679 1.00 82.19 100 GLN A N 1
ATOM 738 C CA . GLN A 1 100 ? 3.020 8.293 8.484 1.00 82.19 100 GLN A CA 1
ATOM 739 C C . GLN A 1 100 ? 2.823 7.899 9.948 1.00 82.19 100 GLN A C 1
ATOM 741 O O . GLN A 1 100 ? 1.919 8.393 10.614 1.00 82.19 100 GLN A O 1
ATOM 746 N N . PHE A 1 101 ? 3.668 6.994 10.443 1.00 82.88 101 PHE A N 1
ATOM 747 C CA . PHE A 1 101 ? 3.539 6.426 11.790 1.00 82.88 101 PHE A CA 1
ATOM 748 C C . PHE A 1 101 ? 4.303 7.210 12.860 1.00 82.88 101 PHE A C 1
ATOM 750 O O . PHE A 1 101 ? 4.322 6.816 14.025 1.00 82.88 101 PHE A O 1
ATOM 757 N N . PHE A 1 102 ? 4.930 8.327 12.490 1.00 88.56 102 PHE A N 1
ATOM 758 C CA . PHE A 1 102 ? 5.506 9.233 13.468 1.00 88.56 102 PHE A CA 1
ATOM 759 C C . PHE A 1 102 ? 4.386 9.980 14.224 1.00 88.56 102 PHE A C 1
ATOM 761 O O . PHE A 1 102 ? 3.574 10.658 13.583 1.00 88.56 102 PHE A O 1
ATOM 768 N N . PRO A 1 103 ? 4.325 9.905 15.569 1.00 87.56 103 PRO A N 1
ATOM 769 C CA . PRO A 1 103 ? 3.220 10.446 16.362 1.00 87.56 103 PRO A CA 1
ATOM 770 C C . PRO A 1 103 ? 3.336 11.971 16.540 1.00 87.56 103 PRO A C 1
ATOM 772 O O . PRO A 1 103 ? 3.626 12.469 17.623 1.00 87.56 103 PRO A O 1
ATOM 775 N N . ASN A 1 104 ? 3.130 12.725 15.456 1.00 91.62 104 ASN A N 1
ATOM 776 C CA . ASN A 1 104 ? 3.220 14.194 15.448 1.00 91.62 104 ASN A CA 1
ATOM 777 C C . ASN A 1 104 ? 2.008 14.899 16.086 1.00 91.62 104 ASN A C 1
ATOM 779 O O . ASN A 1 104 ? 2.101 16.077 16.426 1.00 91.62 104 ASN A O 1
ATOM 783 N N . GLY A 1 105 ? 0.866 14.214 16.193 1.00 90.44 105 GLY A N 1
ATOM 784 C CA . GLY A 1 105 ? -0.386 14.764 16.721 1.00 90.44 105 GLY A CA 1
ATOM 785 C C . GLY A 1 105 ? -0.621 14.440 18.198 1.00 90.44 105 GLY A C 1
ATOM 786 O O . GLY A 1 105 ? 0.041 13.580 18.777 1.00 90.44 105 GLY A O 1
ATOM 787 N N . GLN A 1 106 ? -1.603 15.111 18.799 1.00 94.06 106 GLN A N 1
ATOM 788 C CA . GLN A 1 106 ? -2.116 14.789 20.132 1.00 94.06 106 GLN A CA 1
ATOM 789 C C . GLN A 1 106 ? -3.591 14.420 20.021 1.00 94.06 106 GLN A C 1
ATOM 791 O O . GLN A 1 106 ? -4.337 15.097 19.329 1.00 94.06 106 GLN A O 1
ATOM 796 N N . GLY A 1 107 ? -4.012 13.373 20.726 1.00 94.25 107 GLY A N 1
ATOM 797 C CA . GLY A 1 107 ? -5.418 12.996 20.839 1.00 94.25 107 GLY A CA 1
ATOM 798 C C . GLY A 1 107 ? -5.904 13.131 22.277 1.00 94.25 107 GLY A C 1
ATOM 799 O O . GLY A 1 107 ? -5.150 12.878 23.217 1.00 94.25 107 GLY A O 1
ATOM 800 N N . VAL A 1 108 ? -7.171 13.497 22.455 1.00 97.19 108 VAL A N 1
ATOM 801 C CA . VAL A 1 108 ? -7.854 13.441 23.754 1.00 97.19 108 VAL A CA 1
ATOM 802 C C . VAL A 1 108 ? -8.951 12.386 23.723 1.00 97.19 108 VAL A C 1
ATOM 804 O O . VAL A 1 108 ? -9.732 12.324 22.773 1.00 97.19 108 VAL A O 1
ATOM 807 N N . THR A 1 109 ? -9.020 11.560 24.766 1.00 97.81 109 THR A N 1
ATOM 808 C CA . THR A 1 109 ? -10.115 10.598 24.940 1.00 97.81 109 THR A CA 1
ATOM 809 C C . THR A 1 109 ? -11.426 11.346 25.178 1.00 97.81 109 THR A C 1
ATOM 811 O O . THR A 1 109 ? -11.486 12.259 26.003 1.00 97.81 109 THR A O 1
ATOM 814 N N . VAL A 1 110 ? -12.477 10.943 24.473 1.00 98.19 110 VAL A N 1
ATOM 815 C CA . VAL A 1 110 ? -13.854 11.429 24.626 1.00 98.19 110 VAL A CA 1
ATOM 816 C C . VAL A 1 110 ? -14.805 10.233 24.735 1.00 98.19 110 VAL A C 1
ATOM 818 O O . VAL A 1 110 ? -14.402 9.089 24.521 1.00 98.19 110 VAL A O 1
ATOM 821 N N . GLU A 1 111 ? -16.071 10.466 25.084 1.00 97.88 111 GLU A N 1
ATOM 822 C CA . GLU A 1 111 ? -17.076 9.400 25.035 1.00 97.88 111 GLU A CA 1
ATOM 823 C C . GLU A 1 111 ? -17.171 8.840 23.607 1.00 97.88 111 GLU A C 1
ATOM 825 O O . GLU A 1 111 ? -17.317 9.594 22.646 1.00 97.88 111 GLU A O 1
ATOM 830 N N . GLY A 1 112 ? -17.036 7.520 23.465 1.00 95.62 112 GLY A N 1
ATOM 831 C CA . GLY A 1 112 ? -17.098 6.845 22.169 1.00 95.62 112 GLY A CA 1
ATOM 832 C C . GLY A 1 112 ? -15.824 6.903 21.314 1.00 95.62 112 GLY A C 1
ATOM 833 O O . GLY A 1 112 ? -15.852 6.375 20.207 1.00 95.62 112 GLY A O 1
ATOM 834 N N . GLY A 1 113 ? -14.708 7.485 21.782 1.00 96.44 113 GLY A N 1
ATOM 835 C CA . GLY A 1 113 ? -13.444 7.425 21.036 1.00 96.44 113 GLY A CA 1
ATOM 836 C C . GLY A 1 113 ? -12.424 8.510 21.380 1.00 96.44 113 GLY A C 1
ATOM 837 O O . GLY A 1 113 ? -12.164 8.808 22.546 1.00 96.44 113 GLY A O 1
ATOM 838 N N . TYR A 1 114 ? -11.821 9.091 20.341 1.00 96.50 114 TYR A N 1
ATOM 839 C CA . TYR A 1 114 ? -10.771 10.103 20.450 1.00 96.50 114 TYR A CA 1
ATOM 840 C C . TYR A 1 114 ? -11.088 11.312 19.569 1.00 96.50 114 TYR A C 1
ATOM 842 O O . TYR A 1 114 ? -11.586 11.162 18.455 1.00 96.50 114 TYR A O 1
ATOM 850 N N . ARG A 1 115 ? -10.746 12.511 20.047 1.00 95.81 115 ARG A N 1
ATOM 851 C CA . ARG A 1 115 ? -10.631 13.713 19.212 1.00 95.81 115 ARG A CA 1
ATOM 852 C C . ARG A 1 115 ? -9.152 13.977 18.957 1.00 95.81 115 ARG A C 1
ATOM 854 O O . ARG A 1 115 ? -8.409 14.164 19.922 1.00 95.81 115 ARG A O 1
ATOM 861 N N . LEU A 1 116 ? -8.770 13.959 17.685 1.00 93.62 116 LEU A N 1
ATOM 862 C CA . LEU A 1 116 ? -7.426 14.264 17.187 1.00 93.62 116 LEU A CA 1
ATOM 863 C C . LEU A 1 116 ? -7.280 15.756 16.858 1.00 93.62 116 LEU A C 1
ATOM 865 O O . LEU A 1 116 ? -8.327 16.401 16.608 1.00 93.62 116 LEU A O 1
#

Secondary structure (DSSP, 8-state):
-HHHHHHHHHHHTS--HHHHHHHHHTTTTTTTS-GGGT-----HHHHHHHHHHHHHH-HHHHHHHHHHHHHHHHHHHHS-HHHHHHHTGGGTT--------S--S--EEETTEEE-

Foldseek 3Di:
DQLVQQVVCVVVVHGDPVLVVVCVVVVVQAQCAPVVLVHDNDDPVVLVVVLVVLCVSPVVSSVCSVFKRVVNNCQCVPDDPVSNCVQRVVVVSSDIDGDDPDCPDDWDDDVPGIDD

Sequence (116 aa):
MVRAQAAESEQNRTLTPAAVEAMWSSGLMSAFNPVAAGGVEPTFPEMIETWIEMAWQDGSFGWVGIANLPSSFAAATYLPDDGFAEV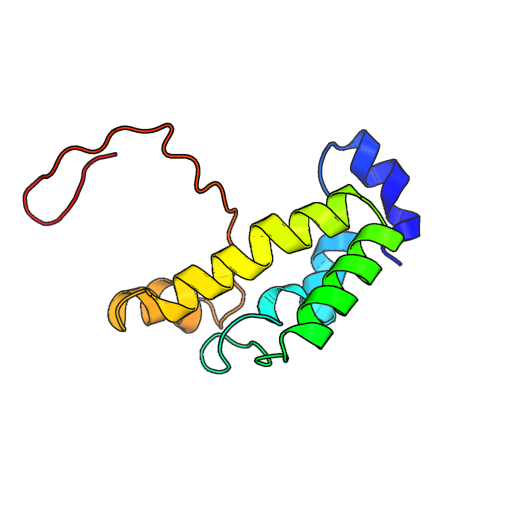FTANANHVTMGGQFFPNGQGVTVEGGYRL